Protein AF-T0YGW0-F1 (afdb_monomer_lite)

pLDDT: mean 94.44, std 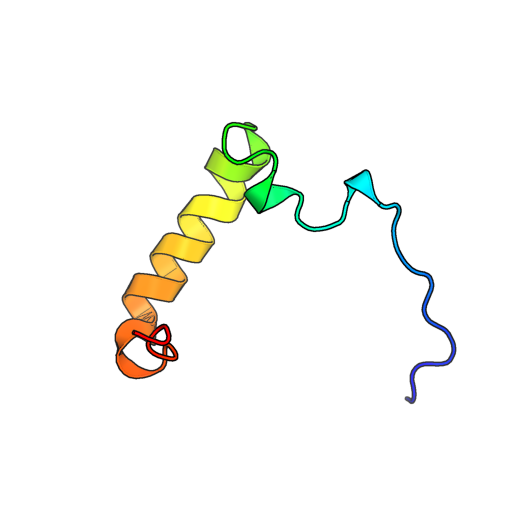7.45, range [62.44, 98.5]

Sequence (50 aa):
EPLRAFYPAEEYHRRYFERNPGQGYCQFVIAPKLAKLRHQYTDRLRRPPA

Secondary structure (DSSP, 8-state):
-------PPPGGGTTHHHH-TTSHHIIIIIHHHHHHHHHHSGGGSPPPP-

Radius of gyration: 15.14 Å; chains: 1; bounding box: 25×28×39 Å

Organism: NCBI:txid410659

Foldseek 3Di:
DDDPDDDDDDPCPPCVCVVCVPDPCNVPPVVVVVVVCCVPQVVVDDDDDD

InterPro domains:
  IPR002569 Peptide methionine sulphoxide reductase MsrA domain [PF01625] (1-42)
  IPR036509 Peptide methionine sulphoxide reductase MsrA superfamily [G3DSA:3.30.1060.10] (1-41)
  IPR036509 Peptide methionine sulphoxide reductase MsrA superfamily [SSF55068] (2-37)

Structure (mmCIF, N/CA/C/O backbone):
data_AF-T0YGW0-F1
#
_entry.id   AF-T0YGW0-F1
#
loop_
_atom_site.group_PDB
_atom_site.id
_atom_site.type_symbol
_atom_site.label_atom_id
_atom_site.label_alt_id
_atom_site.label_comp_id
_atom_site.label_asym_id
_atom_site.label_entity_id
_atom_site.label_seq_id
_atom_site.pdbx_PDB_ins_code
_atom_site.Cartn_x
_atom_site.Cartn_y
_atom_site.Cartn_z
_atom_site.occupancy
_atom_site.B_iso_or_equiv
_atom_site.auth_seq_id
_atom_site.auth_comp_id
_atom_site.auth_asym_id
_atom_site.auth_atom_id
_atom_site.pdbx_PDB_model_num
ATOM 1 N N . GLU A 1 1 ? -13.570 -17.660 -18.502 1.00 88.94 1 GLU A N 1
ATOM 2 C CA . GLU A 1 1 ? -12.358 -17.740 -19.345 1.00 88.94 1 GLU A CA 1
ATOM 3 C C . GLU A 1 1 ? -11.100 -18.087 -18.550 1.00 88.94 1 GLU A C 1
ATOM 5 O O . GLU A 1 1 ? -10.916 -17.521 -17.474 1.00 88.94 1 GLU A O 1
ATOM 10 N N . PRO A 1 2 ? -10.244 -18.998 -19.05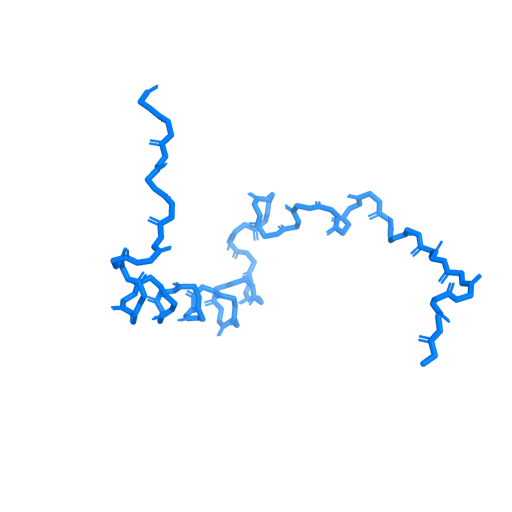1 1.00 95.50 2 PRO A N 1
ATOM 11 C CA . PRO A 1 2 ? -8.937 -19.300 -18.462 1.00 95.50 2 PRO A CA 1
ATOM 12 C C . PRO A 1 2 ? -7.917 -18.169 -18.689 1.00 95.50 2 PRO A C 1
ATOM 14 O O . PRO A 1 2 ? -7.945 -17.483 -19.715 1.00 95.50 2 PRO A O 1
ATOM 17 N N . LEU A 1 3 ? -6.988 -17.989 -17.740 1.00 95.81 3 LEU A N 1
ATOM 18 C CA . LEU A 1 3 ? -5.888 -17.026 -17.855 1.00 95.81 3 LEU A CA 1
ATOM 19 C C . LEU A 1 3 ? -4.945 -17.446 -18.995 1.00 95.81 3 LEU A C 1
ATOM 21 O O . LEU A 1 3 ? -4.352 -18.518 -18.939 1.00 95.81 3 LEU A O 1
ATOM 25 N N . ARG A 1 4 ? -4.805 -16.602 -20.026 1.00 96.94 4 ARG A N 1
ATOM 26 C CA . ARG A 1 4 ? -3.982 -16.908 -21.215 1.00 96.94 4 ARG A CA 1
ATOM 27 C C . ARG A 1 4 ? -2.488 -16.658 -21.006 1.00 96.94 4 ARG A C 1
ATOM 29 O O . ARG A 1 4 ? -1.669 -17.370 -21.569 1.00 96.94 4 ARG A O 1
ATOM 36 N N . ALA A 1 5 ? -2.142 -15.641 -20.222 1.00 96.69 5 ALA A N 1
ATOM 37 C CA . ALA A 1 5 ? -0.766 -15.281 -19.900 1.00 96.69 5 ALA A CA 1
ATOM 38 C C . ALA A 1 5 ? -0.718 -14.520 -18.570 1.00 96.69 5 ALA A C 1
ATOM 40 O O . ALA A 1 5 ? -1.683 -13.852 -18.194 1.00 96.69 5 ALA A O 1
ATOM 41 N N . PHE A 1 6 ? 0.418 -14.604 -17.878 1.00 97.00 6 PHE A N 1
ATOM 42 C CA . PHE A 1 6 ? 0.721 -13.819 -16.685 1.00 97.00 6 PHE A CA 1
ATOM 43 C C . PHE A 1 6 ? 2.087 -13.161 -16.862 1.00 97.00 6 PHE A C 1
ATOM 45 O O . PHE A 1 6 ? 3.072 -13.848 -17.127 1.00 97.00 6 PHE A O 1
ATOM 52 N N . TYR A 1 7 ? 2.145 -11.844 -16.687 1.00 96.88 7 TYR A N 1
ATOM 53 C CA . TYR A 1 7 ? 3.378 -11.070 -16.775 1.00 96.88 7 TYR A CA 1
ATOM 54 C C . TYR A 1 7 ? 3.733 -10.578 -15.373 1.00 96.88 7 TYR A C 1
ATOM 56 O O . TYR A 1 7 ? 2.988 -9.774 -14.808 1.00 96.88 7 TYR A O 1
ATOM 64 N N . PRO A 1 8 ? 4.818 -11.085 -14.765 1.00 96.81 8 PRO A N 1
ATOM 65 C CA . PRO A 1 8 ? 5.226 -10.634 -13.448 1.00 96.81 8 PRO A CA 1
ATOM 66 C C . PRO A 1 8 ? 5.570 -9.145 -13.461 1.00 96.81 8 PRO A C 1
ATOM 68 O O . PRO A 1 8 ? 6.290 -8.684 -14.342 1.00 96.81 8 PRO A O 1
ATOM 71 N N . ALA A 1 9 ? 5.102 -8.422 -12.445 1.00 97.44 9 ALA A N 1
ATOM 72 C CA . ALA A 1 9 ? 5.556 -7.062 -12.196 1.00 97.44 9 ALA A CA 1
ATOM 73 C C . ALA A 1 9 ? 7.036 -7.041 -11.776 1.00 97.44 9 ALA A C 1
ATOM 75 O O . ALA A 1 9 ? 7.589 -8.041 -11.290 1.00 97.44 9 ALA A O 1
ATOM 76 N N . GLU A 1 10 ? 7.646 -5.872 -11.926 1.00 98.12 10 GLU A N 1
ATOM 77 C CA . GLU A 1 10 ? 9.018 -5.569 -11.548 1.00 98.12 10 GLU A CA 1
ATOM 78 C C . GLU A 1 10 ? 9.287 -5.871 -10.065 1.00 98.12 10 GLU A C 1
ATOM 80 O O . GLU A 1 10 ? 8.404 -5.793 -9.205 1.00 98.12 10 GLU A O 1
ATOM 85 N N . GLU A 1 11 ? 10.542 -6.183 -9.732 1.00 97.69 11 GLU A N 1
ATOM 86 C CA . GLU A 1 11 ? 10.927 -6.589 -8.372 1.00 97.69 11 GLU A CA 1
ATOM 87 C C . GLU A 1 11 ? 10.607 -5.521 -7.317 1.00 97.69 11 GLU A C 1
ATOM 89 O O . GLU A 1 11 ? 10.221 -5.848 -6.193 1.00 97.69 11 GLU A O 1
ATOM 94 N N . TYR A 1 12 ? 10.704 -4.237 -7.670 1.00 96.56 12 TYR A N 1
ATOM 95 C CA . TYR A 1 12 ? 10.404 -3.152 -6.735 1.00 96.56 12 TYR A CA 1
ATOM 96 C C . TYR A 1 12 ? 8.913 -3.080 -6.365 1.00 96.56 12 TYR A C 1
ATOM 98 O O . TYR A 1 12 ? 8.575 -2.604 -5.281 1.00 96.56 12 TYR A O 1
ATOM 106 N N . HIS A 1 13 ? 8.016 -3.591 -7.215 1.00 97.19 13 HIS A N 1
ATOM 107 C CA . HIS A 1 13 ? 6.590 -3.690 -6.904 1.00 97.19 13 HIS A CA 1
ATOM 108 C C . HIS A 1 13 ? 6.274 -4.843 -5.944 1.00 97.19 13 HIS A C 1
ATOM 110 O O . HIS A 1 13 ? 5.222 -4.848 -5.296 1.00 97.19 13 HIS A O 1
ATOM 116 N N . ARG A 1 14 ? 7.177 -5.819 -5.795 1.00 97.50 14 ARG A N 1
ATOM 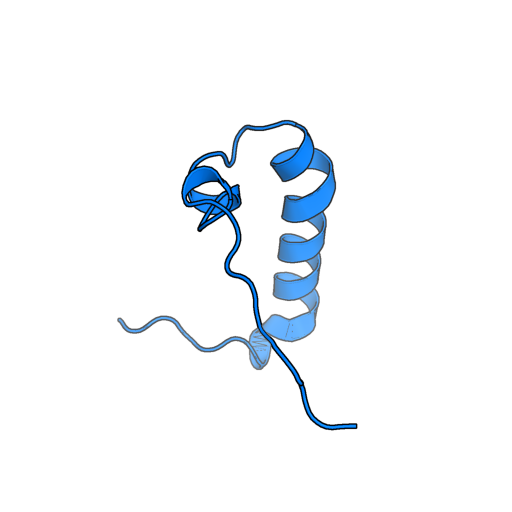117 C CA . ARG A 1 14 ? 6.987 -6.932 -4.862 1.00 97.50 14 ARG A CA 1
ATOM 118 C C . ARG A 1 14 ? 7.191 -6.467 -3.427 1.00 97.50 14 ARG A C 1
ATOM 120 O O . ARG A 1 14 ? 8.145 -5.757 -3.116 1.00 97.50 14 ARG A O 1
ATOM 127 N N . ARG A 1 15 ? 6.290 -6.893 -2.534 1.00 96.75 15 ARG A N 1
ATOM 128 C CA . ARG A 1 15 ? 6.311 -6.539 -1.099 1.00 96.75 15 ARG A CA 1
ATOM 129 C C . ARG A 1 15 ? 6.415 -5.024 -0.859 1.00 96.75 15 ARG A C 1
ATOM 131 O O . ARG A 1 15 ? 6.985 -4.589 0.136 1.00 96.75 15 ARG A O 1
ATOM 138 N N . TYR A 1 16 ? 5.862 -4.210 -1.764 1.00 97.50 16 TYR A N 1
ATOM 139 C CA . TYR A 1 16 ? 6.038 -2.756 -1.730 1.00 97.50 16 TYR A CA 1
ATOM 140 C C . TYR A 1 16 ? 5.577 -2.135 -0.407 1.00 97.50 16 TYR A C 1
ATOM 142 O O . TYR A 1 16 ? 6.303 -1.332 0.169 1.00 97.50 16 TYR A O 1
ATOM 150 N N . PHE A 1 17 ? 4.410 -2.546 0.101 1.00 97.81 17 PHE A N 1
ATOM 151 C CA . PHE A 1 17 ? 3.883 -2.063 1.381 1.00 97.81 17 PHE A CA 1
ATOM 152 C C . PHE A 1 17 ? 4.782 -2.440 2.567 1.00 97.81 17 PHE A C 1
ATOM 154 O O . PHE A 1 17 ? 5.020 -1.610 3.437 1.00 97.81 17 PHE A O 1
ATOM 161 N N . GLU A 1 18 ? 5.315 -3.664 2.580 1.00 97.25 18 GLU A N 1
ATOM 162 C CA . GLU A 1 18 ? 6.223 -4.142 3.633 1.00 97.25 18 GLU A CA 1
ATOM 163 C C . GLU A 1 18 ? 7.556 -3.385 3.614 1.00 97.25 18 GLU A C 1
ATOM 165 O O . GLU A 1 18 ? 8.090 -3.052 4.667 1.00 97.25 18 GLU A O 1
ATOM 170 N N . ARG A 1 19 ? 8.082 -3.098 2.416 1.00 97.75 19 ARG A N 1
ATOM 171 C CA . ARG A 1 19 ? 9.359 -2.397 2.221 1.00 97.75 19 ARG A CA 1
ATOM 172 C C . ARG A 1 19 ? 9.238 -0.878 2.401 1.00 97.75 19 ARG A C 1
ATOM 174 O O . ARG A 1 19 ? 10.210 -0.239 2.781 1.00 97.75 19 ARG A O 1
ATOM 181 N N . ASN A 1 20 ? 8.065 -0.296 2.139 1.00 97.69 20 ASN A N 1
ATOM 182 C CA . ASN A 1 20 ? 7.832 1.153 2.143 1.00 97.69 20 ASN A CA 1
ATOM 183 C C . ASN A 1 20 ? 6.599 1.555 2.974 1.00 97.69 20 ASN A C 1
ATOM 185 O O . ASN A 1 20 ? 5.724 2.268 2.467 1.00 97.69 20 ASN A O 1
ATOM 189 N N . PRO A 1 21 ? 6.477 1.133 4.245 1.00 97.06 21 PRO A N 1
ATOM 190 C CA . PRO A 1 21 ? 5.261 1.374 5.014 1.00 97.06 21 PRO A CA 1
ATOM 191 C C . PRO A 1 21 ? 5.008 2.870 5.233 1.00 97.06 21 PRO A C 1
ATOM 193 O O . PRO A 1 21 ? 3.857 3.287 5.231 1.00 97.06 21 PRO A O 1
ATOM 196 N N . GLY A 1 22 ? 6.058 3.690 5.358 1.00 97.69 22 GLY A N 1
ATOM 197 C CA . GLY A 1 22 ? 5.952 5.138 5.578 1.00 97.69 22 GLY A CA 1
ATOM 198 C C . GLY A 1 22 ? 5.539 5.967 4.356 1.00 97.69 22 GLY A C 1
ATOM 199 O O . GLY A 1 22 ? 5.312 7.164 4.497 1.00 97.69 22 GLY A O 1
ATOM 200 N N . GLN A 1 23 ? 5.428 5.369 3.164 1.00 98.12 23 GLN A N 1
ATOM 201 C CA . GLN A 1 23 ? 4.981 6.101 1.976 1.00 98.12 23 GLN A CA 1
ATOM 202 C C . GLN A 1 23 ? 3.548 6.614 2.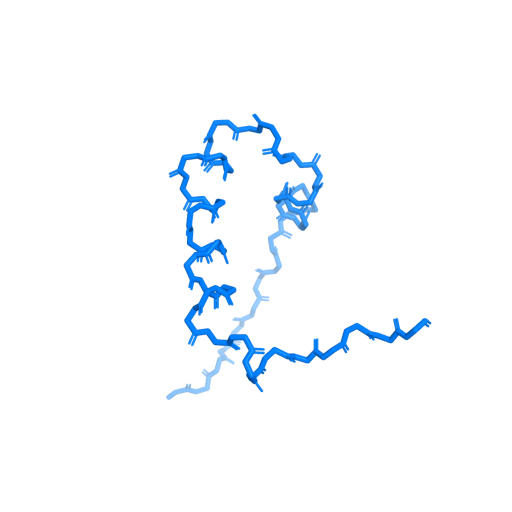147 1.00 98.12 23 GLN A C 1
ATOM 204 O O . GLN A 1 23 ? 2.680 5.897 2.650 1.00 98.12 23 GLN A O 1
ATOM 209 N N . GLY A 1 24 ? 3.275 7.830 1.664 1.00 98.50 24 GLY A N 1
ATOM 210 C CA . GLY A 1 24 ? 1.962 8.467 1.818 1.00 98.50 24 GLY A CA 1
ATOM 211 C C . GLY A 1 24 ? 0.825 7.595 1.278 1.00 98.50 24 GLY A C 1
ATOM 212 O O . GLY A 1 24 ? -0.183 7.397 1.949 1.00 98.50 24 GLY A O 1
ATOM 213 N N . TYR A 1 25 ? 1.021 6.964 0.118 1.00 97.94 25 TYR A N 1
ATOM 214 C CA . TYR A 1 25 ? 0.055 6.009 -0.433 1.00 97.9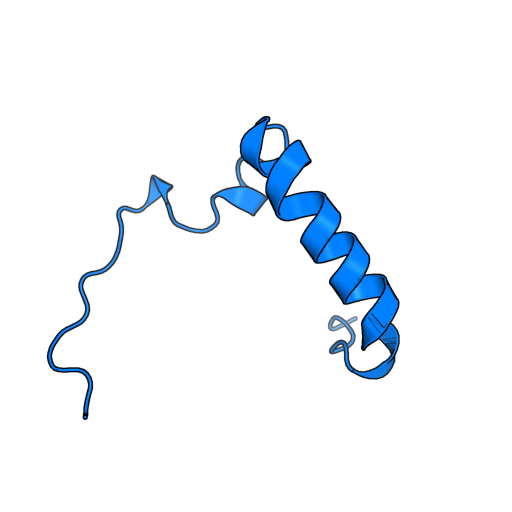4 25 TYR A CA 1
ATOM 215 C C . TYR A 1 25 ? -0.220 4.827 0.514 1.00 97.94 25 TYR A C 1
ATOM 217 O O . TYR A 1 25 ? -1.374 4.464 0.755 1.00 97.94 25 TYR A O 1
ATOM 225 N N . CYS A 1 26 ? 0.827 4.247 1.104 1.00 98.25 26 CYS A N 1
ATOM 226 C CA . CYS A 1 26 ? 0.699 3.157 2.066 1.00 98.25 26 CYS A CA 1
ATOM 227 C C . CYS A 1 26 ? -0.106 3.591 3.300 1.00 98.25 26 CYS A C 1
ATOM 229 O O . CYS A 1 26 ? -0.998 2.858 3.732 1.00 98.25 26 CYS A O 1
ATOM 231 N N . GLN A 1 27 ? 0.156 4.792 3.817 1.00 98.44 27 GLN A N 1
ATOM 232 C CA . GLN A 1 27 ? -0.497 5.328 5.012 1.00 98.44 27 GLN A CA 1
ATOM 233 C C . GLN A 1 27 ? -1.954 5.732 4.775 1.00 98.44 27 GLN A C 1
ATOM 235 O O . GLN A 1 27 ? -2.826 5.363 5.555 1.00 98.44 27 GLN A O 1
ATOM 240 N N . PHE A 1 28 ? -2.244 6.447 3.690 1.00 98.38 28 PHE A N 1
ATOM 241 C CA . PHE A 1 28 ? -3.582 6.994 3.456 1.00 98.38 28 PHE A CA 1
ATOM 242 C C . PHE A 1 28 ? -4.523 6.018 2.743 1.00 98.38 28 PHE A C 1
ATOM 244 O O . PHE A 1 28 ? -5.739 6.137 2.880 1.00 98.38 28 PHE A O 1
ATOM 251 N N . VAL A 1 29 ? -3.994 5.031 2.007 1.00 98.12 29 VAL A N 1
ATOM 252 C CA . VAL A 1 29 ? -4.819 4.121 1.191 1.00 98.12 29 VAL A CA 1
ATOM 253 C C . VAL A 1 29 ? -4.798 2.684 1.701 1.00 98.12 29 VAL A C 1
ATOM 255 O O . VAL A 1 29 ? -5.858 2.060 1.789 1.00 98.12 29 VAL A O 1
ATOM 258 N N . ILE A 1 30 ? -3.626 2.126 2.016 1.00 98.06 30 ILE A N 1
ATOM 259 C CA . ILE A 1 30 ? -3.505 0.699 2.365 1.00 98.06 30 ILE A CA 1
ATOM 260 C C . ILE A 1 30 ? -3.800 0.470 3.849 1.00 98.06 30 ILE A C 1
ATOM 262 O O . ILE A 1 30 ? -4.640 -0.370 4.186 1.00 98.06 30 ILE A O 1
ATOM 266 N N . ALA A 1 31 ? -3.146 1.219 4.739 1.00 98.00 31 ALA A N 1
ATOM 267 C CA . ALA A 1 31 ? -3.231 1.005 6.182 1.00 98.00 31 ALA A CA 1
ATOM 268 C C . ALA A 1 31 ? -4.675 1.038 6.736 1.00 98.00 31 ALA A C 1
ATOM 270 O O . ALA A 1 31 ? -5.029 0.113 7.474 1.00 98.00 31 ALA A O 1
ATOM 271 N N . PRO A 1 32 ? -5.564 1.973 6.333 1.00 98.31 32 PRO A N 1
ATOM 272 C CA . PRO A 1 32 ? -6.943 1.993 6.823 1.00 98.31 32 PRO A CA 1
ATOM 273 C C . PRO A 1 32 ? -7.743 0.760 6.383 1.00 98.31 32 PRO A C 1
ATOM 275 O O . PRO A 1 32 ? -8.562 0.239 7.140 1.00 98.31 32 PRO A O 1
ATOM 278 N N . LYS A 1 33 ? -7.476 0.238 5.177 1.00 97.81 33 LYS A N 1
ATOM 279 C CA . LYS A 1 33 ? -8.128 -0.979 4.667 1.00 97.81 33 LYS A CA 1
ATOM 280 C C . LYS A 1 33 ? -7.697 -2.207 5.462 1.00 97.81 33 LYS A C 1
ATOM 282 O O . LYS A 1 33 ? -8.539 -3.033 5.807 1.00 97.81 33 LYS A O 1
ATOM 287 N N . LEU A 1 34 ? -6.410 -2.306 5.798 1.00 96.06 34 LEU A N 1
ATOM 288 C CA . LEU A 1 34 ? -5.894 -3.390 6.637 1.00 96.06 34 LEU A CA 1
ATOM 289 C C . LEU A 1 34 ? -6.439 -3.313 8.065 1.00 96.06 34 LEU A C 1
ATOM 291 O O . LEU A 1 34 ? -6.816 -4.342 8.620 1.00 96.06 34 LEU A O 1
ATOM 295 N N . ALA A 1 35 ? -6.528 -2.113 8.645 1.00 96.75 35 ALA A N 1
ATOM 296 C CA . ALA A 1 35 ? -7.130 -1.912 9.961 1.00 96.75 35 ALA A CA 1
ATOM 297 C C . ALA A 1 35 ? -8.600 -2.362 9.976 1.00 96.75 35 ALA A C 1
ATOM 299 O O . ALA A 1 35 ? -9.000 -3.138 10.844 1.00 96.75 35 ALA A O 1
ATOM 300 N N . LYS A 1 36 ? -9.380 -1.967 8.961 1.00 97.31 36 LYS A N 1
ATOM 301 C CA . LYS A 1 36 ? -10.775 -2.399 8.805 1.00 97.31 36 LYS A CA 1
ATOM 302 C C . LYS A 1 36 ? -10.898 -3.914 8.646 1.00 97.31 36 LYS A C 1
ATOM 304 O O . LYS A 1 36 ? -11.746 -4.519 9.295 1.00 97.31 36 LYS A O 1
ATOM 309 N N . LEU A 1 37 ? -10.046 -4.530 7.824 1.00 96.00 37 LEU A N 1
ATOM 310 C CA . LEU A 1 37 ? -10.029 -5.983 7.642 1.00 96.00 37 LEU A CA 1
ATOM 311 C C . LEU A 1 37 ? -9.741 -6.705 8.961 1.00 96.00 37 LEU A C 1
ATOM 313 O O . LEU A 1 37 ? -10.446 -7.651 9.302 1.00 96.00 37 LEU A O 1
ATOM 317 N N . ARG A 1 38 ? -8.748 -6.233 9.723 1.00 94.56 38 ARG A N 1
ATOM 318 C CA . ARG A 1 38 ? -8.416 -6.810 11.029 1.00 94.56 38 ARG A CA 1
ATOM 319 C C . ARG A 1 38 ? -9.570 -6.693 12.009 1.00 94.56 38 ARG A C 1
ATOM 321 O O . ARG A 1 38 ? -9.868 -7.673 12.663 1.00 94.56 38 ARG A O 1
ATOM 328 N N . HIS A 1 39 ? -10.236 -5.542 12.057 1.00 95.69 39 HIS A N 1
ATOM 329 C CA . HIS A 1 39 ? -11.368 -5.319 12.953 1.00 95.69 39 HIS A CA 1
ATOM 330 C C . HIS A 1 39 ? -12.596 -6.172 12.594 1.00 95.69 39 HIS A C 1
ATOM 332 O O . HIS A 1 39 ? -13.269 -6.691 13.475 1.00 95.69 39 HIS A O 1
ATOM 338 N N . GLN A 1 40 ? -12.924 -6.299 11.305 1.00 97.19 40 GLN A N 1
ATOM 339 C CA . GLN A 1 40 ? -14.155 -6.971 10.866 1.00 97.19 40 GLN A CA 1
ATOM 340 C C . GLN A 1 40 ? -14.044 -8.495 10.806 1.00 97.19 40 GLN A C 1
ATOM 342 O O . GLN A 1 40 ? -15.064 -9.177 10.852 1.00 97.19 40 GLN A O 1
ATOM 347 N N . TYR A 1 41 ? -12.833 -9.031 10.664 1.00 95.44 41 TYR A N 1
ATOM 348 C CA . TYR A 1 41 ? -12.627 -10.450 10.380 1.00 95.44 41 TYR A CA 1
ATOM 349 C C . TYR A 1 41 ? -11.672 -11.129 11.359 1.00 95.44 41 TYR A C 1
ATOM 351 O O . TYR A 1 41 ? -11.115 -12.165 11.005 1.00 95.44 41 TYR A O 1
ATOM 359 N N . THR A 1 42 ? -11.491 -10.581 12.567 1.00 92.69 42 THR A N 1
ATOM 360 C CA . THR A 1 42 ? -10.591 -11.108 13.610 1.00 92.69 42 THR A CA 1
ATOM 361 C C . THR A 1 42 ? -10.679 -12.628 13.749 1.00 92.69 42 THR A C 1
ATOM 363 O O . THR A 1 42 ? -9.660 -13.306 13.656 1.00 92.69 42 THR A O 1
ATOM 366 N N . ASP A 1 43 ? -11.894 -13.171 13.853 1.00 94.00 43 ASP A N 1
ATOM 367 C CA . ASP A 1 43 ? -12.137 -14.604 14.089 1.00 94.00 43 ASP A CA 1
ATOM 368 C C . ASP A 1 43 ? -11.809 -15.497 12.883 1.00 94.00 43 ASP A C 1
ATOM 370 O O . ASP A 1 43 ? -11.705 -16.716 12.998 1.00 94.00 43 ASP A O 1
ATOM 374 N N . ARG A 1 44 ? -11.644 -14.896 11.701 1.00 93.38 44 ARG A N 1
ATOM 375 C CA . ARG A 1 44 ? -11.303 -15.581 10.447 1.00 93.38 44 ARG A CA 1
ATOM 376 C C . ARG A 1 44 ? -9.839 -15.397 10.063 1.00 93.38 44 ARG A C 1
ATOM 378 O O . ARG A 1 44 ? -9.395 -15.975 9.069 1.00 93.38 44 ARG A O 1
ATOM 385 N N . LEU A 1 45 ? -9.091 -14.576 10.800 1.00 89.88 45 LEU A N 1
ATOM 386 C CA . LEU A 1 45 ? -7.671 -14.402 10.548 1.00 89.88 45 LEU A CA 1
ATOM 387 C C . LEU A 1 45 ? -6.917 -15.650 10.993 1.00 89.88 45 LEU A C 1
ATOM 389 O O . LEU A 1 45 ? -7.041 -16.116 12.124 1.00 89.88 45 LEU A O 1
ATOM 393 N N . ARG A 1 46 ? -6.0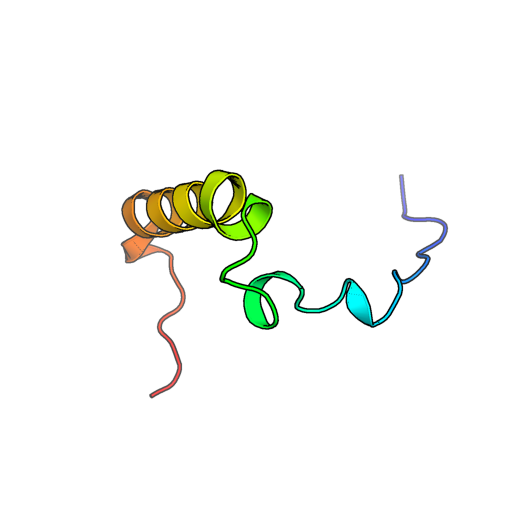79 -16.174 10.095 1.00 89.94 46 ARG A N 1
ATOM 394 C CA . ARG A 1 46 ? -5.147 -17.242 10.447 1.00 89.94 46 ARG A CA 1
ATOM 395 C C . ARG A 1 46 ? -4.213 -16.723 11.538 1.00 89.94 46 ARG A C 1
ATOM 397 O O . ARG A 1 46 ? -3.513 -15.732 11.325 1.00 89.94 46 ARG A O 1
ATOM 404 N N . ARG A 1 47 ? -4.186 -17.408 12.683 1.00 80.88 47 ARG A N 1
ATOM 405 C CA . ARG A 1 47 ? -3.241 -17.104 13.760 1.00 80.88 47 ARG A CA 1
ATOM 406 C C . ARG A 1 47 ? -1.812 -17.261 13.216 1.00 80.88 47 ARG A C 1
ATOM 408 O O . ARG A 1 47 ? -1.561 -18.236 12.499 1.00 80.88 47 ARG A O 1
ATOM 415 N N . PRO A 1 48 ? -0.893 -16.317 13.480 1.00 72.69 48 PRO A N 1
ATOM 416 C CA . PRO A 1 48 ? 0.501 -16.513 13.111 1.00 72.69 48 PRO A CA 1
ATOM 417 C C . PRO A 1 48 ? 1.029 -17.796 13.771 1.00 72.69 48 PRO A C 1
ATOM 419 O O . PRO A 1 48 ? 0.586 -18.110 14.882 1.00 72.69 48 PRO A O 1
ATOM 422 N N . PRO A 1 49 ? 1.931 -18.546 13.113 1.00 68.38 49 PRO A N 1
ATOM 423 C CA . PRO A 1 49 ? 2.683 -19.585 13.808 1.00 68.38 49 PRO A CA 1
ATOM 424 C C . PRO A 1 49 ? 3.428 -18.956 14.998 1.00 68.38 49 PRO A C 1
ATOM 426 O O . PRO A 1 49 ? 3.856 -17.803 14.900 1.00 68.38 49 PRO A O 1
ATOM 429 N N . ALA A 1 50 ? 3.481 -19.693 16.112 1.00 62.44 50 ALA A N 1
ATOM 430 C CA . ALA A 1 50 ? 4.156 -19.285 17.346 1.00 62.44 50 ALA A CA 1
ATOM 431 C C . ALA A 1 50 ? 5.669 -19.133 17.151 1.00 62.44 50 ALA A C 1
ATOM 433 O O . ALA A 1 50 ? 6.223 -19.875 16.306 1.00 62.44 50 ALA A O 1
#